Protein AF-A0A1H1CV21-F1 (afdb_monomer)

Mean predicted aligned error: 13.11 Å

Secondary structure (DSSP, 8-state):
-PPPHHHHHHHHHHHHHHTT---------HHHHHHHHHHHHHHT---HHHHHHHHHHHHHHT-HHHHHHHHS------PPPHHHHHHHHHHHHHHHTTSTT----PPP--

pLDDT: mean 86.11, std 10.33, range [47.72, 98.25]

Structure (mmCIF, N/CA/C/O backbone):
data_AF-A0A1H1CV21-F1
#
_entry.id   AF-A0A1H1CV21-F1
#
loop_
_atom_site.group_PDB
_atom_site.id
_atom_site.type_symbol
_atom_site.label_atom_id
_atom_site.label_alt_id
_atom_site.label_comp_id
_atom_site.label_asym_id
_atom_site.label_entity_id
_atom_site.label_seq_id
_atom_site.pdbx_PDB_ins_code
_atom_site.Cartn_x
_atom_site.Cartn_y
_atom_site.Cartn_z
_atom_site.occupancy
_atom_site.B_iso_or_equiv
_atom_site.auth_seq_id
_atom_site.auth_comp_id
_atom_site.auth_asym_id
_atom_site.auth_atom_id
_atom_site.pdbx_PDB_model_num
ATOM 1 N N . MET A 1 1 ? 40.244 -1.857 -24.258 1.00 58.47 1 MET A N 1
ATOM 2 C CA . MET A 1 1 ? 40.397 -1.235 -22.926 1.00 58.47 1 MET A CA 1
ATOM 3 C C . MET A 1 1 ? 39.060 -1.312 -22.210 1.00 58.47 1 MET A C 1
ATOM 5 O O . MET A 1 1 ? 38.046 -1.103 -22.866 1.00 58.47 1 MET A O 1
ATOM 9 N N . ALA A 1 2 ? 39.040 -1.682 -20.927 1.00 64.12 2 ALA A N 1
ATOM 10 C CA . ALA A 1 2 ? 37.808 -1.681 -20.139 1.00 64.12 2 ALA A CA 1
ATOM 11 C C . ALA A 1 2 ? 37.265 -0.249 -20.036 1.00 64.12 2 ALA A C 1
ATOM 13 O O . ALA A 1 2 ? 38.031 0.704 -19.919 1.00 64.12 2 ALA A O 1
ATOM 14 N N . MET A 1 3 ? 35.950 -0.103 -20.150 1.00 70.75 3 MET A N 1
ATOM 15 C CA . MET A 1 3 ? 35.293 1.197 -20.184 1.00 70.75 3 MET A CA 1
ATOM 16 C C . MET A 1 3 ? 35.423 1.916 -18.834 1.00 70.75 3 MET A C 1
ATOM 18 O O . MET A 1 3 ? 35.113 1.327 -17.792 1.00 70.75 3 MET A O 1
ATOM 22 N N . ASP A 1 4 ? 35.837 3.184 -18.862 1.00 85.81 4 ASP A N 1
ATOM 23 C CA . ASP A 1 4 ? 35.967 4.017 -17.665 1.00 85.81 4 ASP A CA 1
ATOM 24 C C . ASP A 1 4 ? 34.631 4.121 -16.900 1.00 85.81 4 ASP A C 1
ATOM 26 O O . ASP A 1 4 ? 33.544 4.116 -17.489 1.00 85.81 4 ASP A O 1
ATOM 30 N N . GLN A 1 5 ? 34.703 4.155 -15.568 1.00 78.62 5 GLN A N 1
ATOM 31 C CA . GLN A 1 5 ? 33.532 4.122 -14.686 1.00 78.62 5 GLN A CA 1
ATOM 32 C C . GLN A 1 5 ? 32.636 5.353 -14.900 1.00 78.62 5 GLN A C 1
ATOM 34 O O . GLN A 1 5 ? 31.414 5.211 -14.960 1.00 78.62 5 GLN A O 1
ATOM 39 N N . ALA A 1 6 ? 33.229 6.533 -15.117 1.00 83.62 6 ALA A N 1
ATOM 40 C CA . ALA A 1 6 ? 32.485 7.772 -15.345 1.00 83.62 6 ALA A CA 1
ATOM 41 C C . ALA A 1 6 ? 31.649 7.724 -16.636 1.00 83.62 6 ALA A C 1
ATOM 43 O O . ALA A 1 6 ? 30.522 8.225 -16.684 1.00 83.62 6 ALA A O 1
ATOM 44 N N . GLU A 1 7 ? 32.166 7.079 -17.683 1.00 84.00 7 GLU A N 1
ATOM 45 C CA . GLU A 1 7 ? 31.446 6.939 -18.947 1.00 84.00 7 GLU A CA 1
ATOM 46 C C . GLU A 1 7 ? 30.287 5.933 -18.859 1.00 84.00 7 GLU A C 1
ATOM 48 O O . GLU A 1 7 ? 29.229 6.143 -19.463 1.00 84.00 7 GLU A O 1
ATOM 53 N N . ARG A 1 8 ? 30.440 4.872 -18.056 1.00 81.62 8 ARG A N 1
ATOM 54 C CA . ARG A 1 8 ? 29.347 3.931 -17.760 1.00 81.62 8 ARG A CA 1
ATOM 55 C C . ARG A 1 8 ? 28.214 4.608 -16.990 1.00 81.62 8 ARG A C 1
ATOM 57 O O . ARG A 1 8 ? 27.051 4.450 -17.366 1.00 81.62 8 ARG A O 1
ATOM 64 N N . ASP A 1 9 ? 28.548 5.411 -15.985 1.00 82.88 9 ASP A N 1
ATOM 65 C CA . ASP A 1 9 ? 27.559 6.145 -15.192 1.00 82.88 9 ASP A CA 1
ATOM 66 C C . ASP A 1 9 ? 26.827 7.199 -16.035 1.00 82.88 9 ASP A C 1
ATOM 68 O O . ASP A 1 9 ? 25.600 7.309 -15.952 1.00 82.88 9 ASP A O 1
ATOM 72 N N . ARG A 1 10 ? 27.541 7.917 -16.916 1.00 83.44 10 ARG A N 1
ATOM 73 C CA . ARG A 1 10 ? 26.934 8.863 -17.869 1.00 83.44 10 ARG A CA 1
ATOM 74 C C . ARG A 1 10 ? 25.921 8.170 -18.780 1.00 83.44 10 ARG A C 1
ATOM 76 O O . ARG A 1 10 ? 24.774 8.604 -18.851 1.00 83.44 10 ARG A O 1
ATOM 83 N N . ARG A 1 11 ? 26.299 7.052 -19.410 1.00 84.69 11 ARG A N 1
ATOM 84 C CA . ARG A 1 11 ? 25.392 6.287 -20.287 1.00 84.69 11 ARG A CA 1
ATOM 85 C C . ARG A 1 11 ? 24.173 5.744 -19.547 1.00 84.69 11 ARG A C 1
ATOM 87 O O . ARG A 1 11 ? 23.091 5.685 -20.126 1.00 84.69 11 ARG A O 1
ATOM 94 N N . ARG A 1 12 ? 24.326 5.337 -18.282 1.00 82.38 12 ARG A N 1
ATOM 95 C CA . ARG A 1 12 ? 23.199 4.890 -17.450 1.00 82.38 12 ARG A CA 1
ATOM 96 C C . ARG A 1 12 ? 22.219 6.035 -17.185 1.00 82.38 12 ARG A C 1
ATOM 98 O O . ARG A 1 12 ? 21.023 5.850 -17.383 1.00 82.38 12 ARG A O 1
ATOM 105 N N . ARG A 1 13 ? 22.726 7.219 -16.819 1.00 80.62 13 ARG A N 1
ATOM 106 C CA . ARG A 1 13 ? 21.906 8.426 -16.609 1.00 80.62 13 ARG A CA 1
ATOM 107 C C . ARG A 1 13 ? 21.192 8.868 -17.885 1.00 80.62 13 ARG A C 1
ATOM 109 O O . ARG A 1 13 ? 20.004 9.150 -17.843 1.00 80.62 13 ARG A O 1
ATOM 116 N N . GLU A 1 14 ? 21.884 8.868 -19.023 1.00 84.62 14 GLU A N 1
ATOM 117 C CA . GLU A 1 14 ? 21.288 9.210 -20.323 1.00 84.62 14 GLU A CA 1
ATOM 118 C C . GLU A 1 14 ? 20.162 8.248 -20.723 1.00 84.62 14 GLU A C 1
ATOM 120 O O . GLU A 1 14 ? 19.162 8.674 -21.295 1.00 84.62 14 GLU A O 1
ATOM 125 N N . LYS A 1 15 ? 20.307 6.949 -20.434 1.00 83.00 15 LYS A N 1
ATOM 126 C CA . LYS A 1 15 ? 19.257 5.959 -20.703 1.00 83.00 15 LYS A CA 1
ATOM 127 C C . LYS A 1 15 ? 18.041 6.160 -19.804 1.00 83.00 15 LYS A C 1
ATOM 129 O O . LYS A 1 15 ? 16.942 6.236 -20.337 1.00 83.00 15 LYS A O 1
ATOM 134 N N . SER A 1 16 ? 18.247 6.301 -18.495 1.00 79.56 16 SER A N 1
ATOM 135 C CA . SER A 1 16 ? 17.172 6.547 -17.522 1.00 79.56 16 SER A CA 1
ATOM 136 C C . SER A 1 16 ? 16.407 7.841 -17.842 1.00 79.56 16 SER A C 1
ATOM 138 O O . SER A 1 16 ? 15.181 7.831 -17.909 1.00 79.56 16 SER A O 1
ATOM 140 N N . ALA A 1 17 ? 17.110 8.923 -18.200 1.00 81.31 17 ALA A N 1
ATOM 141 C CA . ALA A 1 17 ? 16.478 10.178 -18.610 1.00 81.31 17 ALA A CA 1
ATOM 142 C C . ALA A 1 17 ? 15.612 10.034 -19.877 1.00 81.31 17 ALA A C 1
ATOM 144 O O . ALA A 1 17 ? 14.546 10.638 -19.966 1.00 81.31 17 ALA A O 1
ATOM 145 N N . LYS A 1 18 ? 16.033 9.215 -20.855 1.00 87.44 18 LYS A N 1
ATOM 146 C CA . LYS A 1 18 ? 15.260 8.980 -22.090 1.00 87.44 18 LYS A CA 1
ATOM 147 C C . LYS A 1 18 ? 13.930 8.276 -21.842 1.00 87.44 18 LYS A C 1
ATOM 149 O O . LYS A 1 18 ? 12.970 8.556 -22.552 1.00 87.44 18 LYS A O 1
ATOM 154 N N . VAL A 1 19 ? 13.881 7.365 -20.872 1.00 87.31 19 VAL A N 1
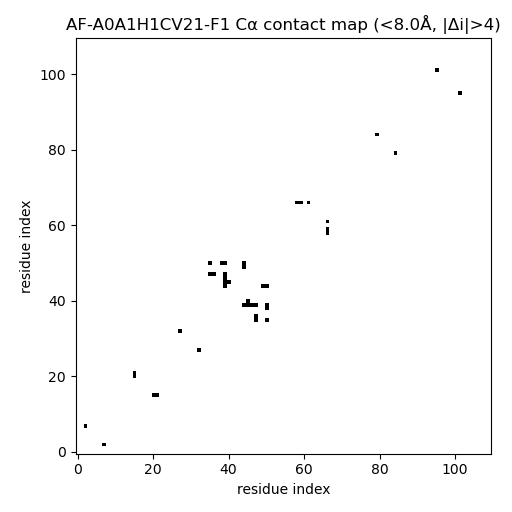ATOM 155 C CA . VAL A 1 19 ? 12.654 6.640 -20.507 1.00 87.31 19 VAL A CA 1
ATOM 156 C C . VAL A 1 19 ? 11.891 7.303 -19.358 1.00 87.31 19 VAL A C 1
ATOM 158 O O . VAL A 1 19 ? 10.898 6.745 -18.910 1.00 87.31 19 VAL A O 1
ATOM 161 N N . GLN A 1 20 ? 12.326 8.493 -18.916 1.00 86.12 20 GLN A N 1
ATOM 162 C CA . GLN A 1 20 ? 11.748 9.222 -17.777 1.00 86.12 20 GLN A CA 1
ATOM 163 C C . GLN A 1 20 ? 11.655 8.344 -16.520 1.00 86.12 20 GLN A C 1
ATOM 165 O O . GLN A 1 20 ? 10.689 8.397 -15.766 1.00 86.12 20 GLN A O 1
ATOM 170 N N . GLU A 1 21 ? 12.656 7.488 -16.329 1.00 83.50 21 GLU A N 1
ATOM 171 C CA . GLU A 1 21 ? 12.723 6.596 -15.182 1.00 83.50 21 GLU A CA 1
ATOM 172 C C . GLU A 1 21 ? 13.071 7.410 -13.937 1.00 83.50 21 GLU A C 1
ATOM 174 O O . GLU A 1 21 ? 14.116 8.063 -13.878 1.00 83.50 21 GLU A O 1
ATOM 179 N N . GLU A 1 22 ? 12.188 7.355 -12.944 1.00 83.69 22 GLU A N 1
ATOM 180 C CA . GLU A 1 22 ? 12.372 7.999 -11.650 1.00 83.69 22 GLU A CA 1
ATOM 181 C C . GLU A 1 22 ? 12.542 6.953 -10.543 1.00 83.69 22 GLU A C 1
ATOM 183 O O . GLU A 1 22 ? 11.812 5.963 -10.464 1.00 83.69 22 GLU A O 1
ATOM 188 N N . ASP A 1 23 ? 13.503 7.193 -9.649 1.00 83.06 23 ASP A N 1
ATOM 189 C CA . ASP A 1 23 ? 13.744 6.351 -8.476 1.00 83.06 23 ASP A CA 1
ATOM 190 C C . ASP A 1 23 ? 12.625 6.545 -7.433 1.00 83.06 23 ASP A C 1
ATOM 192 O O . ASP A 1 23 ? 12.633 7.517 -6.668 1.00 83.06 23 ASP A O 1
ATOM 196 N N . LEU A 1 24 ? 11.717 5.575 -7.298 1.00 84.94 24 LEU A N 1
ATOM 197 C CA . LEU A 1 24 ? 10.760 5.550 -6.188 1.00 84.94 24 LEU A CA 1
ATOM 198 C C . LEU A 1 24 ? 11.429 4.993 -4.915 1.00 84.94 24 LEU A C 1
ATOM 200 O O . LEU A 1 24 ? 11.524 3.783 -4.708 1.00 84.94 24 LEU A O 1
ATOM 204 N N . ARG A 1 25 ? 11.929 5.875 -4.039 1.00 87.12 25 ARG A N 1
ATOM 205 C CA . ARG A 1 25 ? 12.652 5.476 -2.814 1.00 87.12 25 ARG A CA 1
ATOM 206 C C . ARG A 1 25 ? 11.735 5.394 -1.601 1.00 87.12 25 ARG A C 1
ATOM 208 O O . ARG A 1 25 ? 11.278 6.415 -1.093 1.00 87.12 25 ARG A O 1
ATOM 215 N N . LEU A 1 26 ? 11.563 4.187 -1.065 1.00 87.00 26 LEU A N 1
ATOM 216 C CA . LEU A 1 26 ? 10.749 3.929 0.123 1.00 87.00 26 LEU A CA 1
ATOM 217 C C . LEU A 1 26 ? 11.589 3.316 1.254 1.00 87.00 26 LEU A C 1
ATOM 219 O O . LEU A 1 26 ? 12.158 2.237 1.111 1.00 87.00 26 LEU A O 1
ATOM 223 N N . LYS A 1 27 ? 11.645 3.988 2.411 1.00 93.12 27 LYS A N 1
ATOM 224 C CA . LYS A 1 27 ? 12.190 3.407 3.650 1.00 93.12 27 LYS A CA 1
ATOM 225 C C . LYS A 1 27 ? 11.053 2.754 4.430 1.00 93.12 27 LYS A C 1
ATOM 227 O O . LYS A 1 27 ? 10.102 3.436 4.801 1.00 93.12 27 LYS A O 1
ATOM 232 N N . VAL A 1 28 ? 11.167 1.459 4.712 1.00 93.44 28 VAL A N 1
ATOM 233 C CA . VAL A 1 28 ? 10.108 0.678 5.371 1.00 93.44 28 VAL A CA 1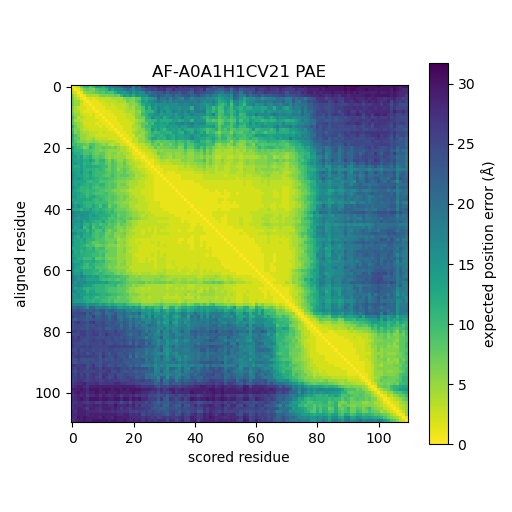
ATOM 234 C C . VAL A 1 28 ? 10.526 0.178 6.752 1.00 93.44 28 VAL A C 1
ATOM 236 O O . VAL A 1 28 ? 11.695 -0.122 6.994 1.00 93.44 28 VAL A O 1
ATOM 239 N N . ARG A 1 29 ? 9.553 0.072 7.666 1.00 96.38 29 ARG A N 1
ATOM 240 C CA . ARG A 1 29 ? 9.716 -0.631 8.950 1.00 96.38 29 ARG A CA 1
ATOM 241 C C . ARG A 1 29 ? 9.557 -2.149 8.753 1.00 96.38 29 ARG A C 1
ATOM 243 O O . ARG A 1 29 ? 8.958 -2.553 7.755 1.00 96.38 29 ARG A O 1
ATOM 250 N N . PRO A 1 30 ? 10.022 -2.992 9.699 1.00 96.75 30 PRO A N 1
ATOM 251 C CA . PRO A 1 30 ? 9.951 -4.450 9.563 1.00 96.75 30 PRO A CA 1
ATOM 252 C C . PRO A 1 30 ? 8.555 -4.991 9.231 1.00 96.75 30 PRO A C 1
ATOM 254 O O . PRO A 1 30 ? 8.441 -5.807 8.327 1.00 96.75 30 PRO A O 1
ATOM 2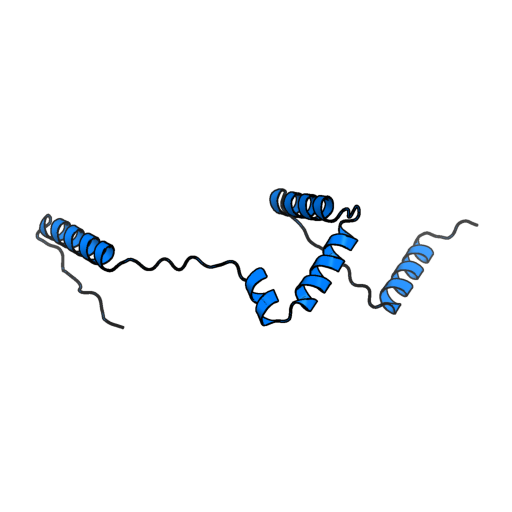57 N N . GLY A 1 31 ? 7.493 -4.480 9.869 1.00 96.31 31 GLY A N 1
ATOM 258 C CA . GLY A 1 31 ? 6.122 -4.939 9.600 1.00 96.31 31 GLY A CA 1
ATOM 259 C C . GLY A 1 31 ? 5.651 -4.668 8.167 1.00 96.31 31 GLY A C 1
ATOM 260 O O . GLY A 1 31 ? 5.083 -5.541 7.525 1.00 96.31 31 GLY A O 1
ATOM 261 N N . THR A 1 32 ? 5.960 -3.490 7.614 1.00 94.94 32 THR A N 1
ATOM 262 C CA . THR A 1 32 ? 5.650 -3.177 6.208 1.00 94.94 32 THR A CA 1
ATOM 263 C C . THR A 1 32 ? 6.460 -4.052 5.252 1.00 94.94 32 THR A C 1
ATOM 265 O O . THR A 1 32 ? 5.937 -4.492 4.233 1.00 94.94 32 THR A O 1
ATOM 268 N N . LYS A 1 33 ? 7.728 -4.334 5.584 1.00 95.94 33 LYS A N 1
ATOM 269 C CA . LYS A 1 33 ? 8.568 -5.239 4.790 1.00 95.94 33 LYS A CA 1
ATOM 270 C C . LYS A 1 33 ? 8.015 -6.664 4.797 1.00 95.94 33 LYS A C 1
ATOM 272 O O . LYS A 1 33 ? 7.998 -7.298 3.753 1.00 95.94 33 LYS A O 1
ATOM 277 N N . GLN A 1 34 ? 7.563 -7.150 5.948 1.00 97.81 34 GLN A N 1
ATOM 278 C CA . GLN A 1 34 ? 6.956 -8.470 6.067 1.00 97.81 34 GLN A CA 1
ATOM 279 C C . GLN A 1 34 ? 5.677 -8.575 5.230 1.00 97.81 34 GLN A C 1
ATOM 281 O O . GLN A 1 34 ? 5.564 -9.502 4.439 1.00 97.81 34 GLN A O 1
ATOM 286 N N . ALA A 1 35 ? 4.778 -7.590 5.318 1.00 96.88 35 ALA A N 1
ATOM 287 C CA . ALA A 1 35 ? 3.562 -7.573 4.506 1.00 96.88 35 ALA A CA 1
ATOM 288 C C . ALA A 1 35 ? 3.866 -7.614 2.995 1.00 96.88 35 ALA A C 1
ATOM 290 O O . ALA A 1 35 ? 3.186 -8.308 2.247 1.00 96.88 35 ALA A O 1
ATOM 291 N N . LEU A 1 36 ? 4.913 -6.910 2.542 1.00 96.56 36 LEU A N 1
ATOM 292 C CA . LEU A 1 36 ? 5.365 -6.987 1.149 1.00 96.56 36 LEU A CA 1
ATOM 293 C C . LEU A 1 36 ? 5.839 -8.400 0.772 1.00 96.56 36 LEU A C 1
ATOM 295 O O . LEU A 1 36 ? 5.493 -8.879 -0.301 1.00 96.56 36 LEU A O 1
ATOM 299 N N . LEU A 1 37 ? 6.608 -9.065 1.639 1.00 97.62 37 LEU A N 1
ATOM 300 C CA . LEU A 1 37 ? 7.097 -10.425 1.389 1.00 97.62 37 LEU A CA 1
ATOM 301 C C . LEU A 1 37 ? 5.960 -11.453 1.341 1.00 97.62 37 LEU A C 1
ATOM 303 O O . LEU A 1 37 ? 5.982 -12.330 0.488 1.00 97.62 37 LEU A O 1
ATOM 307 N N . GLU A 1 38 ? 4.956 -11.322 2.206 1.00 98.25 38 GLU A N 1
ATOM 308 C CA . GLU A 1 38 ? 3.777 -12.198 2.199 1.00 98.25 38 GLU A CA 1
ATOM 309 C C . GLU A 1 38 ? 2.961 -12.018 0.909 1.00 98.25 38 GLU A C 1
ATOM 311 O O . GLU A 1 38 ? 2.590 -12.993 0.262 1.00 98.25 38 GLU A O 1
ATOM 316 N N . LEU A 1 39 ? 2.751 -10.770 0.471 1.00 97.31 39 LEU A N 1
ATOM 317 C CA . LEU A 1 39 ? 2.094 -10.478 -0.809 1.00 97.31 39 LEU A CA 1
ATOM 318 C C . LEU A 1 39 ? 2.861 -11.069 -1.999 1.00 97.31 39 LEU A C 1
ATOM 320 O O . LEU A 1 39 ? 2.252 -11.609 -2.921 1.00 97.31 39 LEU A O 1
ATOM 324 N N . MET A 1 40 ? 4.190 -10.962 -1.973 1.00 98.00 40 MET A N 1
ATOM 325 C CA . MET A 1 40 ? 5.076 -11.554 -2.972 1.00 98.00 40 MET A CA 1
ATOM 326 C C . MET A 1 40 ? 4.956 -13.077 -3.003 1.00 98.00 40 MET A C 1
ATOM 328 O O . MET A 1 40 ? 4.796 -13.647 -4.078 1.00 98.00 40 MET A O 1
ATOM 332 N N . GLU A 1 41 ? 4.965 -13.726 -1.840 1.00 98.25 41 GLU A N 1
ATOM 333 C CA . GLU A 1 41 ? 4.796 -15.174 -1.718 1.00 98.25 41 GLU A CA 1
ATOM 334 C C . GLU A 1 41 ? 3.445 -15.632 -2.283 1.00 98.25 41 GLU A C 1
ATOM 336 O O . GLU A 1 41 ? 3.402 -16.554 -3.096 1.00 98.25 41 GLU A O 1
ATOM 341 N N . TRP A 1 42 ? 2.347 -14.953 -1.935 1.00 97.94 42 TRP A N 1
ATOM 342 C CA . TRP A 1 42 ? 1.013 -15.295 -2.448 1.00 97.94 42 TRP A CA 1
ATOM 343 C C . TRP A 1 42 ? 0.894 -15.131 -3.963 1.00 97.94 42 TRP A C 1
ATOM 345 O O . TRP A 1 42 ? 0.162 -15.881 -4.608 1.00 97.94 42 TRP A O 1
ATOM 355 N N . ALA A 1 43 ? 1.593 -14.148 -4.528 1.00 96.00 43 ALA A N 1
ATOM 356 C CA . ALA A 1 43 ? 1.581 -13.865 -5.957 1.00 96.00 43 ALA A CA 1
ATOM 357 C C . ALA A 1 43 ? 2.656 -14.636 -6.747 1.00 96.00 43 ALA A C 1
ATOM 359 O O . ALA A 1 43 ? 2.653 -14.572 -7.975 1.00 96.00 43 ALA A O 1
ATOM 360 N N . GLY A 1 44 ? 3.569 -15.346 -6.072 1.00 97.06 44 GLY A N 1
ATOM 361 C CA . GLY A 1 44 ? 4.718 -16.003 -6.702 1.00 97.06 44 GLY A CA 1
ATOM 362 C C . GLY A 1 44 ? 5.721 -15.026 -7.331 1.00 97.06 44 GLY A C 1
ATOM 363 O O . GLY A 1 44 ? 6.311 -15.345 -8.359 1.00 97.06 44 GLY A O 1
ATOM 364 N N . ILE A 1 45 ? 5.885 -13.832 -6.754 1.00 97.25 45 ILE A N 1
ATOM 365 C CA . ILE A 1 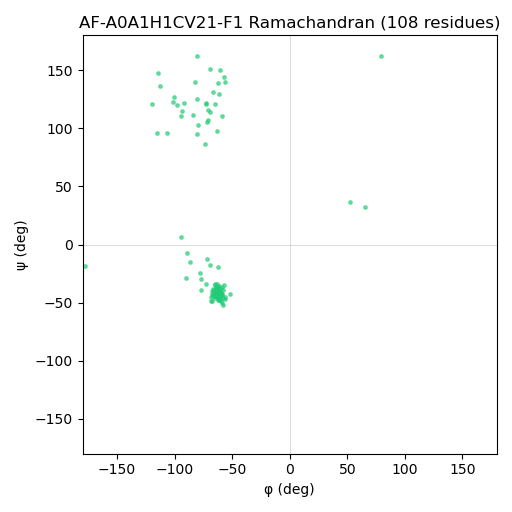45 ? 6.777 -12.778 -7.260 1.00 97.25 45 ILE A CA 1
ATOM 366 C C . ILE A 1 45 ? 8.078 -12.773 -6.456 1.00 97.25 45 ILE A C 1
ATOM 368 O O . ILE A 1 45 ? 8.055 -12.649 -5.234 1.00 97.25 45 ILE A O 1
ATOM 372 N N . GLU A 1 46 ? 9.223 -12.840 -7.133 1.00 95.56 46 GLU A N 1
ATOM 373 C CA . GLU A 1 46 ? 10.542 -12.848 -6.477 1.00 95.56 46 GLU A CA 1
ATOM 374 C C . GLU A 1 46 ? 11.113 -11.435 -6.278 1.00 95.56 46 GLU A C 1
ATOM 376 O O . GLU A 1 46 ? 11.826 -11.170 -5.306 1.00 95.56 46 GLU A O 1
ATOM 381 N N . GLU A 1 47 ? 10.751 -10.497 -7.157 1.00 95.75 47 GLU A N 1
ATOM 382 C CA . GLU A 1 47 ? 11.307 -9.146 -7.180 1.00 95.75 47 GLU A CA 1
ATOM 383 C C . GLU A 1 47 ? 10.370 -8.114 -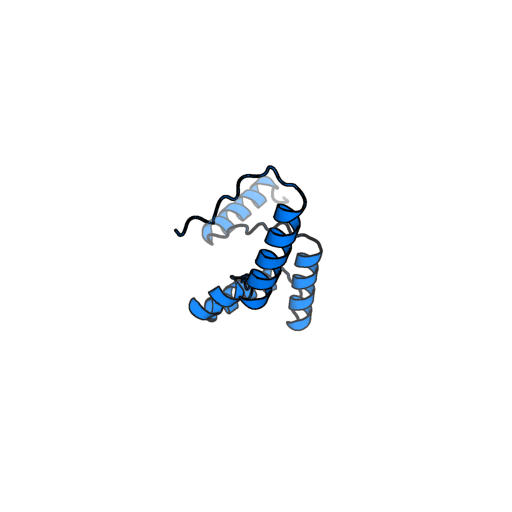6.536 1.00 95.75 47 GLU A C 1
ATOM 385 O O . GLU A 1 47 ? 9.243 -7.879 -6.975 1.00 95.75 47 GLU A O 1
ATOM 390 N N . GLN A 1 48 ? 10.865 -7.405 -5.515 1.00 93.06 48 GLN A N 1
ATOM 391 C CA . GLN A 1 48 ? 10.087 -6.371 -4.811 1.00 93.06 48 GLN A CA 1
ATOM 392 C C . GLN A 1 48 ? 9.630 -5.246 -5.747 1.00 93.06 48 GLN A C 1
ATOM 394 O O . GLN A 1 48 ? 8.516 -4.743 -5.612 1.00 93.06 48 GLN A O 1
ATOM 399 N N . GLY A 1 49 ? 10.483 -4.841 -6.695 1.00 92.00 49 GLY A N 1
ATOM 400 C CA . GLY A 1 49 ? 10.156 -3.791 -7.662 1.00 92.00 49 GLY A CA 1
ATOM 401 C C . GLY A 1 49 ? 8.996 -4.183 -8.579 1.00 92.00 49 GLY A C 1
ATOM 402 O O . GLY A 1 49 ? 8.127 -3.356 -8.859 1.00 92.00 49 GLY A O 1
ATOM 403 N N . GLU A 1 50 ? 8.939 -5.452 -8.982 1.00 93.56 50 GLU A N 1
ATOM 404 C CA . GLU A 1 50 ? 7.839 -6.000 -9.774 1.00 93.56 50 GLU A CA 1
ATOM 405 C C . GLU A 1 50 ? 6.546 -6.033 -8.960 1.00 93.56 50 GLU A C 1
ATOM 407 O O . GLU A 1 50 ? 5.534 -5.491 -9.406 1.00 93.56 50 GLU A O 1
ATOM 412 N N . ALA A 1 51 ? 6.594 -6.558 -7.730 1.00 96.12 51 ALA A N 1
ATOM 413 C CA . ALA A 1 51 ? 5.436 -6.583 -6.839 1.00 96.12 51 ALA A CA 1
ATOM 414 C C . ALA A 1 51 ? 4.865 -5.175 -6.611 1.00 96.12 51 ALA A C 1
ATOM 416 O O . ALA A 1 51 ? 3.662 -4.956 -6.756 1.00 96.12 51 ALA A O 1
ATOM 417 N N . MET A 1 52 ? 5.724 -4.191 -6.322 1.00 95.06 52 MET A N 1
ATOM 418 C CA . MET A 1 52 ? 5.313 -2.793 -6.149 1.00 95.06 52 MET A CA 1
ATOM 419 C C . MET A 1 52 ? 4.703 -2.206 -7.425 1.00 95.06 52 MET A C 1
ATOM 421 O O . MET A 1 52 ? 3.662 -1.551 -7.362 1.00 95.06 52 MET A O 1
ATOM 425 N N . THR A 1 53 ? 5.310 -2.470 -8.583 1.00 93.56 53 THR A N 1
ATOM 426 C CA . THR A 1 53 ? 4.798 -2.009 -9.879 1.00 93.56 53 THR A CA 1
ATOM 427 C C . THR A 1 53 ? 3.416 -2.593 -10.157 1.00 93.56 53 THR A C 1
ATOM 429 O O . THR A 1 53 ? 2.491 -1.846 -10.482 1.00 93.56 53 THR A O 1
ATOM 432 N N . LEU A 1 54 ? 3.236 -3.903 -9.977 1.00 96.44 54 LEU A N 1
ATOM 433 C CA . LEU A 1 54 ? 1.954 -4.577 -10.175 1.00 96.44 54 LEU A CA 1
ATOM 434 C C . LEU A 1 54 ? 0.889 -4.055 -9.212 1.00 96.44 54 LEU A C 1
ATOM 436 O O . LEU A 1 54 ? -0.222 -3.755 -9.643 1.00 96.44 54 LEU A O 1
ATOM 440 N N . MET A 1 55 ? 1.222 -3.860 -7.934 1.00 95.12 55 MET A N 1
ATOM 441 C CA . MET A 1 55 ? 0.288 -3.294 -6.957 1.00 95.12 55 MET A CA 1
ATOM 442 C C . MET A 1 55 ? -0.211 -1.906 -7.366 1.00 95.12 55 MET A C 1
ATOM 444 O O . MET A 1 55 ? -1.413 -1.659 -7.294 1.00 95.12 55 MET A O 1
ATOM 448 N N . ILE A 1 56 ? 0.669 -1.018 -7.844 1.00 95.00 56 ILE A N 1
ATOM 449 C CA . ILE A 1 56 ? 0.271 0.319 -8.315 1.00 95.00 56 ILE A CA 1
ATOM 450 C C . ILE A 1 56 ? -0.692 0.206 -9.505 1.00 95.00 56 ILE A C 1
ATOM 452 O O . ILE A 1 56 ? -1.746 0.845 -9.506 1.00 95.00 56 ILE A O 1
ATOM 456 N N . HIS A 1 57 ? -0.372 -0.634 -10.493 1.00 96.12 57 HIS A N 1
ATOM 457 C CA . HIS A 1 57 ? -1.205 -0.804 -11.686 1.00 96.12 57 HIS A CA 1
ATOM 458 C C . HIS A 1 57 ? -2.557 -1.452 -11.371 1.00 96.12 57 HIS A C 1
ATOM 460 O O . HIS A 1 57 ? -3.590 -0.978 -11.844 1.00 96.12 57 HIS A O 1
ATOM 466 N N . HIS A 1 58 ? -2.578 -2.502 -10.548 1.00 95.50 58 HIS A N 1
ATOM 467 C CA . HIS A 1 58 ? -3.814 -3.170 -10.154 1.00 95.50 58 HIS A CA 1
ATOM 468 C C . HIS A 1 58 ? -4.695 -2.260 -9.304 1.00 95.50 58 HIS A C 1
ATOM 470 O O . HIS A 1 58 ? -5.890 -2.159 -9.577 1.00 95.50 58 HIS A O 1
ATOM 476 N N . LEU A 1 59 ? -4.115 -1.542 -8.338 1.00 96.19 59 LEU A N 1
ATOM 477 C CA . LEU A 1 59 ? -4.845 -0.574 -7.525 1.00 96.19 59 LEU A CA 1
ATOM 478 C C . LEU A 1 59 ? -5.446 0.538 -8.393 1.00 96.19 59 LEU A C 1
ATOM 480 O O . LEU A 1 59 ? -6.623 0.854 -8.244 1.00 96.19 59 LEU A O 1
ATOM 484 N N . HIS A 1 60 ? -4.678 1.085 -9.340 1.00 96.19 60 HIS A N 1
ATOM 485 C CA . HIS A 1 60 ? -5.181 2.076 -10.292 1.00 96.19 60 HIS A CA 1
ATOM 486 C C . HIS A 1 60 ? -6.310 1.507 -11.173 1.00 96.19 60 HIS A C 1
ATOM 488 O O . HIS A 1 60 ? -7.331 2.163 -11.384 1.00 96.19 60 HIS A O 1
ATOM 494 N N . GLY A 1 61 ? -6.177 0.255 -11.625 1.00 96.81 61 GLY A N 1
ATOM 495 C CA . GLY A 1 61 ? -7.179 -0.450 -12.430 1.00 96.81 61 GLY A CA 1
ATOM 496 C C . GLY A 1 61 ? -8.527 -0.670 -11.729 1.00 96.81 61 GLY A C 1
ATOM 497 O O . GLY A 1 61 ? -9.544 -0.848 -12.399 1.00 96.81 61 GLY A O 1
ATOM 498 N N . LEU A 1 62 ? -8.584 -0.597 -10.394 1.00 95.81 62 LEU A N 1
ATOM 499 C CA . LEU A 1 62 ? -9.846 -0.660 -9.647 1.00 95.81 62 LEU A CA 1
ATOM 500 C C . LEU A 1 62 ? -10.728 0.584 -9.841 1.00 95.81 62 LEU A C 1
ATOM 502 O O . LEU A 1 62 ? -11.936 0.512 -9.571 1.00 95.81 62 LEU A O 1
ATOM 506 N N . GLY A 1 63 ? -10.150 1.690 -10.318 1.00 94.44 63 GLY A N 1
ATOM 507 C CA . GLY A 1 63 ? -10.790 2.996 -10.420 1.00 94.44 63 GLY A CA 1
ATOM 508 C C . GLY A 1 63 ? -10.826 3.747 -9.080 1.00 94.44 63 GLY A C 1
ATOM 509 O O . GLY A 1 63 ? -10.679 3.142 -8.013 1.00 94.44 63 GLY A O 1
ATOM 510 N N . PRO A 1 64 ? -11.055 5.072 -9.106 1.00 91.50 64 PRO A N 1
ATOM 511 C CA . PRO A 1 64 ? -10.841 5.949 -7.953 1.00 91.50 64 PRO A CA 1
ATOM 512 C C . PRO A 1 64 ? -11.688 5.571 -6.734 1.00 91.50 64 PRO A C 1
ATOM 514 O O . PRO A 1 64 ? -11.168 5.549 -5.625 1.00 91.50 64 PRO A O 1
ATOM 517 N N . GLY A 1 65 ? -12.963 5.209 -6.915 1.00 90.12 65 GLY A N 1
ATOM 518 C CA . GLY A 1 65 ? -13.848 4.881 -5.791 1.00 90.12 65 GLY A CA 1
ATOM 519 C C . GLY A 1 65 ? -13.344 3.703 -4.953 1.00 90.12 65 GLY A C 1
ATOM 520 O O . GLY A 1 65 ? -13.243 3.810 -3.736 1.00 90.12 65 GLY A O 1
ATOM 521 N N . ARG A 1 66 ? -12.967 2.599 -5.609 1.00 89.88 66 ARG A N 1
ATOM 522 C CA . ARG A 1 66 ? -12.480 1.386 -4.931 1.00 89.88 66 ARG A CA 1
ATOM 523 C C . ARG A 1 66 ? -11.038 1.529 -4.455 1.00 89.88 66 ARG A C 1
ATOM 525 O O . ARG A 1 66 ? -10.723 1.098 -3.350 1.00 89.88 66 ARG A O 1
ATOM 532 N N . ALA A 1 67 ? -10.181 2.163 -5.256 1.00 92.88 67 ALA A N 1
ATOM 533 C CA . ALA A 1 67 ? -8.794 2.416 -4.878 1.00 92.88 67 ALA A CA 1
ATOM 534 C C . ALA A 1 67 ? -8.703 3.275 -3.604 1.00 92.88 67 ALA A C 1
ATOM 536 O O . ALA A 1 67 ? -7.940 2.954 -2.693 1.00 92.88 67 ALA A O 1
ATOM 537 N N . LEU A 1 68 ? -9.530 4.322 -3.491 1.00 90.62 68 LEU A N 1
ATOM 538 C CA . LEU A 1 68 ? -9.548 5.197 -2.317 1.00 90.62 68 LEU A CA 1
ATOM 539 C C . LEU A 1 68 ? -9.998 4.481 -1.044 1.00 90.62 68 LEU A C 1
ATOM 541 O O . LEU A 1 68 ? -9.475 4.791 0.023 1.00 90.62 68 LEU A O 1
ATOM 545 N N . THR A 1 69 ? -10.912 3.512 -1.132 1.00 88.31 69 THR A N 1
ATOM 546 C CA . THR A 1 69 ? -11.308 2.700 0.030 1.00 88.31 69 THR A CA 1
ATOM 547 C C . THR A 1 69 ? -10.135 1.890 0.586 1.00 88.31 69 THR A C 1
ATOM 549 O O . THR A 1 69 ? -10.018 1.757 1.798 1.00 88.31 69 THR A O 1
ATOM 552 N N . LEU A 1 70 ? -9.244 1.386 -0.274 1.00 88.50 70 LEU A N 1
ATOM 553 C CA . LEU A 1 70 ? -8.064 0.621 0.152 1.00 88.50 70 LEU A CA 1
ATOM 554 C C . LEU A 1 70 ? -6.940 1.519 0.694 1.00 88.50 70 LEU A C 1
ATOM 556 O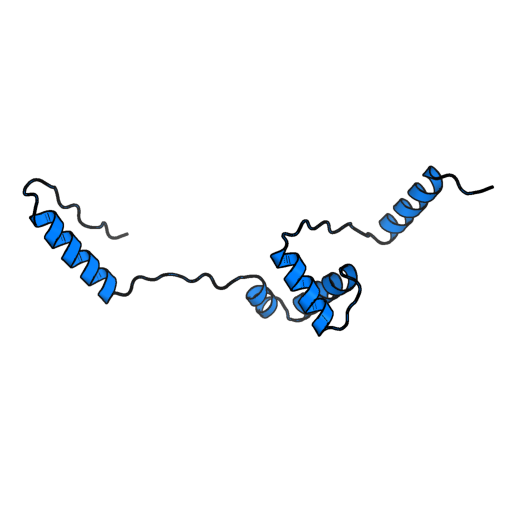 O . LEU A 1 70 ? -6.180 1.097 1.561 1.00 88.50 70 LEU A O 1
ATOM 560 N N . LEU A 1 71 ? -6.841 2.759 0.204 1.00 89.94 71 LEU A N 1
ATOM 561 C CA . LEU A 1 71 ? -5.847 3.742 0.655 1.00 89.94 71 LEU A CA 1
ATOM 562 C C . LEU A 1 71 ? -6.291 4.557 1.877 1.00 89.94 71 LEU A C 1
ATOM 564 O O . LEU A 1 71 ? -5.466 5.205 2.520 1.00 89.94 71 LEU A O 1
ATOM 568 N N . THR A 1 72 ? -7.581 4.530 2.204 1.00 85.25 72 THR A N 1
ATOM 569 C CA . THR A 1 72 ? -8.146 5.241 3.350 1.00 85.25 72 THR A CA 1
ATOM 570 C C . THR A 1 72 ? -8.476 4.220 4.433 1.00 85.25 72 THR A C 1
ATOM 572 O O . THR A 1 72 ? -9.548 3.617 4.376 1.00 85.25 72 THR A O 1
ATOM 575 N N . PRO A 1 73 ? -7.591 3.993 5.425 1.00 70.38 73 PRO A N 1
ATOM 576 C CA . PRO A 1 73 ? -7.908 3.078 6.512 1.00 70.38 73 PRO A CA 1
ATOM 577 C C . PRO A 1 73 ? -9.210 3.528 7.188 1.00 70.38 73 PRO A C 1
ATOM 579 O O . PRO A 1 73 ? -9.404 4.740 7.368 1.00 70.38 73 PRO A O 1
ATOM 582 N N . PRO A 1 74 ? -10.108 2.599 7.569 1.00 69.75 74 PRO A N 1
ATOM 583 C CA . PRO A 1 74 ? -11.327 2.961 8.268 1.00 69.75 74 PRO A CA 1
ATOM 584 C C . PRO A 1 74 ? -10.935 3.680 9.554 1.00 69.75 74 PRO A C 1
ATOM 586 O O . PRO A 1 74 ? -10.367 3.096 10.477 1.00 69.75 74 PRO A O 1
ATOM 589 N N . ARG A 1 75 ? -11.209 4.983 9.619 1.00 69.69 75 ARG A N 1
ATOM 590 C CA . ARG A 1 75 ? -11.119 5.698 10.885 1.00 69.69 75 ARG A CA 1
ATOM 591 C C . ARG A 1 75 ? -12.261 5.174 11.736 1.00 69.69 75 ARG A C 1
ATOM 593 O O . ARG A 1 75 ? -13.422 5.399 11.401 1.00 69.69 75 ARG A O 1
ATOM 600 N N . HIS A 1 76 ? -11.946 4.479 12.823 1.00 66.00 76 HIS A N 1
ATOM 601 C CA . HIS A 1 76 ? -12.941 4.209 13.850 1.00 66.00 76 HIS A CA 1
ATOM 602 C C . HIS A 1 76 ? -13.372 5.557 14.431 1.00 66.00 76 HIS A C 1
ATOM 604 O O . HIS A 1 76 ? -12.672 6.152 15.249 1.00 66.00 76 HIS A O 1
ATOM 610 N N . LYS A 1 77 ? -14.501 6.082 13.950 1.00 69.50 77 LYS A N 1
ATOM 611 C CA . LYS A 1 77 ? -15.150 7.224 14.578 1.00 69.50 77 LYS A CA 1
ATOM 612 C C . LYS A 1 77 ? -15.738 6.702 15.8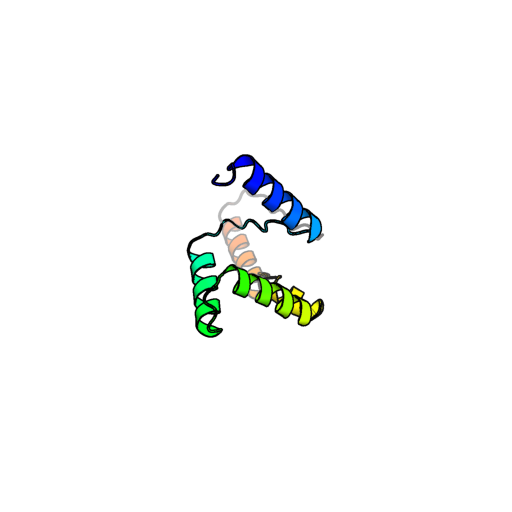84 1.00 69.50 77 LYS A C 1
ATOM 614 O O . LYS A 1 77 ? -16.677 5.913 15.867 1.00 69.50 77 LYS A O 1
ATOM 619 N N . TYR A 1 78 ? -15.131 7.074 17.005 1.00 74.56 78 TYR A N 1
ATOM 620 C CA . TYR A 1 78 ? -15.700 6.775 18.309 1.00 74.56 78 TYR A CA 1
ATOM 621 C C . TYR A 1 78 ? -16.802 7.796 18.590 1.00 74.56 78 TYR A C 1
ATOM 623 O O . TYR A 1 78 ? -16.523 8.954 18.895 1.00 74.56 78 TYR A O 1
ATOM 631 N N . GLU A 1 79 ? -18.053 7.376 18.435 1.00 81.62 79 GLU A N 1
ATOM 632 C CA . GLU A 1 79 ? -19.210 8.132 18.906 1.00 81.62 79 GLU A CA 1
ATOM 633 C C . GLU A 1 79 ? -19.636 7.555 20.258 1.00 81.62 79 GLU A C 1
ATOM 635 O O . GLU A 1 79 ? -19.937 6.366 20.376 1.00 81.62 79 GLU A O 1
ATOM 640 N N . VAL A 1 80 ? -19.624 8.391 21.300 1.00 83.38 80 VAL A N 1
ATOM 641 C CA . VAL A 1 80 ? -20.123 7.997 22.621 1.00 83.38 80 VAL A CA 1
ATOM 642 C C . VAL A 1 80 ? -21.620 7.735 22.492 1.00 83.38 80 VAL A C 1
ATOM 644 O O . VAL A 1 80 ? -22.379 8.629 22.120 1.00 83.38 80 VAL A O 1
ATOM 647 N N . SER A 1 81 ? -22.057 6.516 22.808 1.00 88.62 81 SER A N 1
ATOM 648 C CA . SER A 1 81 ? -23.488 6.202 22.822 1.00 88.62 81 SER A CA 1
ATOM 649 C C . SER A 1 81 ? -24.233 7.070 23.843 1.00 88.62 81 SER A C 1
ATOM 651 O O . SER A 1 81 ? -23.687 7.436 24.886 1.00 88.62 81 SER A O 1
ATOM 653 N N . GLN A 1 82 ? -25.507 7.368 23.578 1.00 90.19 82 GLN A N 1
ATOM 654 C CA . GLN A 1 82 ? -26.322 8.195 24.473 1.00 90.19 82 GLN A CA 1
ATOM 655 C C . GLN A 1 82 ? -26.395 7.619 25.898 1.00 90.19 82 GLN A C 1
ATOM 657 O O . GLN A 1 82 ? -26.397 8.375 26.867 1.00 90.19 82 GLN A O 1
ATOM 662 N N . SER A 1 83 ? -26.410 6.289 26.040 1.00 92.06 83 SER A N 1
ATOM 663 C CA . SER A 1 83 ? -26.402 5.620 27.344 1.00 92.06 83 SER A CA 1
ATOM 664 C C . SER A 1 83 ? -25.108 5.879 28.117 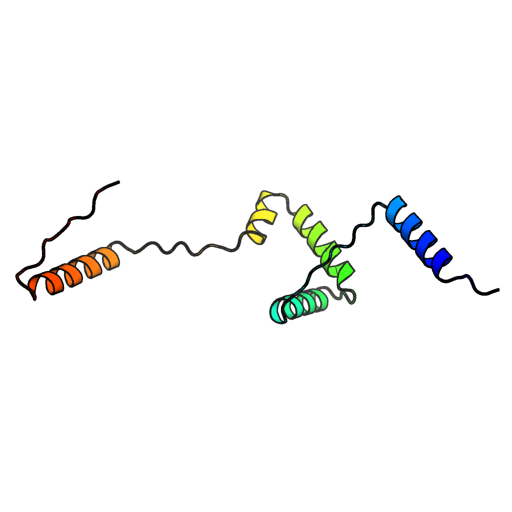1.00 92.06 83 SER A C 1
ATOM 666 O O . SER A 1 83 ? -25.170 6.222 29.295 1.00 92.06 83 SER A O 1
ATOM 668 N N . VAL A 1 84 ? -23.950 5.794 27.454 1.00 90.00 84 VAL A N 1
ATOM 669 C CA . VAL A 1 84 ? -22.643 6.086 28.064 1.00 90.00 84 VAL A CA 1
ATOM 670 C C . VAL A 1 84 ? -22.513 7.574 28.398 1.00 90.00 84 VAL A C 1
ATOM 672 O O . VAL A 1 84 ? -22.035 7.915 29.478 1.00 90.00 84 VAL A O 1
ATOM 675 N N . ALA A 1 85 ? -22.993 8.467 27.528 1.00 92.25 85 ALA A N 1
ATOM 676 C CA . ALA A 1 85 ? -23.013 9.906 27.796 1.00 92.25 85 ALA A CA 1
ATOM 677 C C . ALA A 1 85 ? -23.878 10.248 29.023 1.00 92.25 85 ALA A C 1
ATOM 679 O O . ALA A 1 85 ? -23.481 11.051 29.869 1.00 92.25 85 ALA A O 1
ATOM 680 N N . LEU A 1 86 ? -25.039 9.598 29.152 1.00 91.94 86 LEU A N 1
ATOM 681 C CA . LEU A 1 86 ? -25.935 9.769 30.292 1.00 91.94 86 LEU A CA 1
ATOM 682 C C . LEU A 1 86 ? -25.326 9.219 31.587 1.00 91.94 86 LEU A C 1
ATOM 684 O O . LEU A 1 86 ? -25.436 9.856 32.633 1.00 91.94 86 LEU A O 1
ATOM 688 N N . GLU A 1 87 ? -24.683 8.050 31.534 1.00 94.25 87 GLU A N 1
ATOM 689 C CA . GLU A 1 87 ? -24.006 7.470 32.697 1.00 94.25 87 GLU A CA 1
ATOM 690 C C . GLU A 1 87 ? -22.849 8.360 33.169 1.00 94.25 87 GLU A C 1
ATOM 692 O O . GLU A 1 87 ? -22.738 8.637 34.366 1.00 94.25 87 GLU A O 1
ATOM 697 N N . PHE A 1 88 ? -22.037 8.856 32.231 1.00 92.00 88 PHE A N 1
ATOM 698 C CA . PHE A 1 88 ? -20.966 9.806 32.513 1.00 92.00 88 PHE A CA 1
ATOM 699 C C . PHE A 1 88 ? -21.516 11.068 33.184 1.00 92.00 88 PHE A C 1
ATOM 701 O O . PHE A 1 88 ? -21.087 11.404 34.283 1.00 92.00 88 PHE A O 1
ATOM 708 N N . SER A 1 89 ? -22.543 11.693 32.597 1.00 88.94 89 SER A N 1
ATOM 709 C CA . SER A 1 89 ? -23.184 12.890 33.155 1.00 88.94 89 SER A CA 1
ATOM 710 C C . SER A 1 89 ? -23.702 12.672 34.583 1.00 88.94 89 SER A C 1
ATOM 712 O O . SER A 1 89 ? -23.441 13.489 35.465 1.00 88.94 89 SER A O 1
ATOM 714 N N . ARG A 1 90 ? -24.371 11.543 34.856 1.00 91.50 90 ARG A N 1
ATOM 715 C CA . ARG A 1 90 ? -24.875 11.210 36.202 1.00 91.50 90 ARG A CA 1
ATOM 716 C C . ARG A 1 90 ? -23.752 11.064 37.226 1.00 91.50 90 ARG A C 1
ATOM 718 O O . ARG A 1 90 ? -23.865 11.603 38.323 1.00 91.50 90 ARG A O 1
ATOM 725 N N . LYS A 1 91 ? -22.679 10.343 36.882 1.00 90.81 91 LYS A N 1
ATOM 726 C C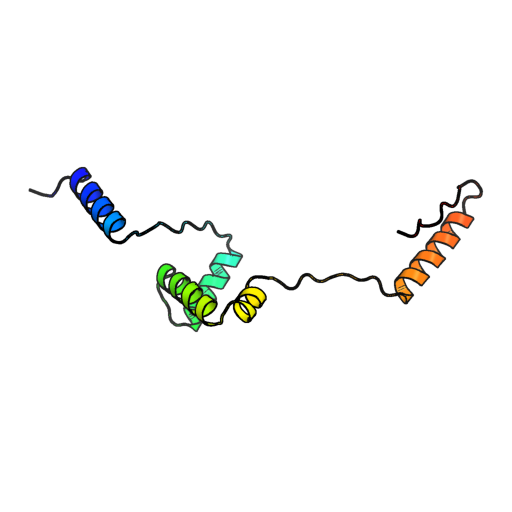A . LYS A 1 91 ? -21.525 10.169 37.780 1.00 90.81 91 LYS A CA 1
ATOM 727 C C . LYS A 1 91 ? -20.801 11.490 38.025 1.00 90.81 91 LYS A C 1
ATOM 729 O O . LYS A 1 91 ? -20.454 11.766 39.168 1.00 90.81 91 LYS A O 1
ATOM 734 N N . SER A 1 92 ? -20.633 12.317 36.993 1.00 85.69 92 SER A N 1
ATOM 735 C CA . SER A 1 92 ? -20.066 13.661 37.135 1.00 85.69 92 SER A CA 1
ATOM 736 C C . SER A 1 92 ? -20.884 14.516 38.101 1.00 85.69 92 SER A C 1
ATOM 738 O O . SER A 1 92 ? -20.311 15.110 39.005 1.00 85.69 92 SER A O 1
ATOM 740 N N . MET A 1 93 ? -22.216 14.511 37.984 1.00 85.00 93 MET A N 1
ATOM 741 C CA . MET A 1 93 ? -23.089 15.246 38.908 1.00 85.00 93 MET A CA 1
ATOM 742 C C . MET A 1 93 ? -22.967 14.758 40.354 1.00 85.00 93 MET A C 1
ATOM 744 O O . MET A 1 93 ? -22.932 15.575 41.267 1.00 85.00 93 MET A O 1
ATOM 748 N N . LEU A 1 94 ? -22.875 13.443 40.579 1.00 86.19 94 LEU A N 1
ATOM 749 C CA . LEU A 1 94 ? -22.668 12.899 41.926 1.00 86.19 94 LEU A CA 1
ATOM 750 C C . LEU A 1 94 ? -21.334 13.343 42.532 1.00 86.19 94 LEU A C 1
ATOM 752 O O . LEU A 1 94 ? -21.298 13.625 43.723 1.00 86.19 94 LEU A O 1
ATOM 756 N N . MET A 1 95 ? -20.269 13.417 41.729 1.00 82.62 95 MET A N 1
ATOM 757 C CA . MET A 1 95 ? -18.958 13.891 42.187 1.00 82.62 95 MET A CA 1
ATOM 758 C C . MET A 1 95 ? -18.973 15.383 42.524 1.00 82.62 95 MET A C 1
ATOM 760 O O . MET A 1 95 ? -18.502 15.761 43.587 1.00 82.62 95 MET A O 1
ATOM 764 N N . VAL A 1 96 ? -19.579 16.218 41.676 1.00 80.62 96 VAL A N 1
ATOM 765 C CA . VAL A 1 96 ? -19.703 17.666 41.930 1.00 80.62 96 VAL A CA 1
ATOM 766 C C . VAL A 1 96 ? -20.460 17.949 43.232 1.00 80.62 96 VAL A C 1
ATOM 768 O O . VAL A 1 96 ? -20.116 18.861 43.970 1.00 80.62 96 VAL A O 1
ATOM 771 N N . LEU A 1 97 ? -21.471 17.140 43.560 1.00 76.44 97 LEU A N 1
ATOM 772 C CA . LEU A 1 97 ? -22.238 17.294 44.799 1.00 76.44 97 LEU A CA 1
ATOM 773 C C . LEU A 1 97 ? -21.465 16.891 46.070 1.00 76.44 97 LEU A C 1
ATOM 775 O O . LEU A 1 97 ? -21.943 17.186 47.166 1.00 76.44 97 LEU A O 1
ATOM 779 N N . GLN A 1 98 ? -20.313 16.215 45.960 1.00 81.19 98 GLN A N 1
ATOM 780 C CA . GLN A 1 98 ? -19.495 15.849 47.125 1.00 81.19 98 GLN A CA 1
ATOM 781 C C . GLN A 1 98 ? -18.674 17.025 47.676 1.00 81.19 98 GLN A C 1
ATOM 783 O O . GLN A 1 98 ? -18.383 17.029 48.872 1.00 81.19 98 GLN A O 1
ATOM 788 N N . GLU A 1 99 ? -18.357 18.032 46.857 1.00 74.25 99 GLU A N 1
ATOM 789 C CA . GLU A 1 99 ? -17.627 19.237 47.269 1.00 74.25 99 GLU A CA 1
ATOM 790 C C . GLU A 1 99 ? -18.524 20.483 47.122 1.00 74.25 99 GLU A C 1
ATOM 792 O O . GLU A 1 99 ? -18.653 21.047 46.034 1.00 74.25 99 GLU A O 1
ATOM 797 N N . PRO A 1 100 ? -19.196 20.931 48.203 1.00 63.66 100 PRO A N 1
ATOM 798 C CA . PRO A 1 100 ? -20.089 22.084 48.157 1.00 63.66 100 PRO A CA 1
ATOM 799 C C . PRO A 1 100 ? -19.271 23.382 48.068 1.00 63.66 100 PRO A C 1
ATOM 801 O O . PRO A 1 100 ? -18.948 24.004 49.078 1.00 63.66 100 PRO A O 1
ATOM 804 N N . GLY A 1 101 ? -18.919 23.777 46.847 1.00 69.12 101 GLY A N 1
ATOM 805 C CA . GLY A 1 101 ? -18.165 25.001 46.565 1.00 69.12 101 GLY A CA 1
ATOM 806 C C . GLY A 1 101 ? -17.916 25.274 45.080 1.00 69.12 101 GLY A C 1
ATOM 807 O O . GLY A 1 101 ? -17.654 26.421 44.725 1.00 69.12 101 GLY A O 1
ATOM 808 N N . ASP A 1 102 ? -18.045 24.259 44.222 1.00 70.56 102 ASP A N 1
ATOM 809 C CA . ASP A 1 102 ? -17.765 24.383 42.791 1.00 70.56 102 ASP A CA 1
ATOM 810 C C . ASP A 1 102 ? -18.927 24.982 41.981 1.00 70.56 102 ASP A C 1
ATOM 812 O O . ASP A 1 102 ? -20.105 24.663 42.172 1.00 70.56 102 ASP A O 1
ATOM 816 N N . GLU A 1 103 ? -18.579 25.841 41.022 1.00 74.88 103 GLU A N 1
ATOM 817 C CA . GLU A 1 103 ? -19.506 26.410 40.044 1.00 74.88 103 GLU A CA 1
ATOM 818 C C . GLU A 1 103 ? -19.767 25.409 38.905 1.00 74.88 103 GLU A C 1
ATOM 820 O O . GLU A 1 103 ? -18.848 24.938 38.232 1.00 74.88 103 GLU A O 1
ATOM 825 N N . ILE A 1 104 ? -21.040 25.088 38.655 1.00 73.50 104 ILE A N 1
ATOM 826 C CA . ILE A 1 104 ? -21.440 24.201 37.556 1.00 73.50 104 ILE A CA 1
ATOM 827 C C . ILE A 1 104 ? -21.552 25.016 36.270 1.00 73.50 104 ILE A C 1
ATOM 829 O O . ILE A 1 104 ? -22.493 25.791 36.101 1.00 73.50 104 ILE A O 1
ATOM 833 N N . ILE A 1 105 ? -20.642 24.781 35.325 1.00 76.25 105 ILE A N 1
ATOM 834 C CA . ILE A 1 105 ? -20.707 25.374 33.985 1.00 76.25 105 ILE A CA 1
ATOM 835 C C . ILE A 1 105 ? -21.405 24.382 33.040 1.00 76.25 105 ILE A C 1
ATOM 837 O O . ILE A 1 105 ? -20.839 23.324 32.742 1.00 76.25 105 ILE A O 1
ATOM 841 N N . PRO A 1 106 ? -22.630 24.670 32.560 1.00 71.31 106 PRO A N 1
ATOM 842 C CA . PRO A 1 106 ? -23.317 23.788 31.627 1.00 71.31 106 PRO A CA 1
ATOM 843 C C . PRO A 1 106 ? -22.622 23.789 30.255 1.00 71.31 106 PRO A C 1
ATOM 845 O O . PRO A 1 106 ? -22.030 24.796 29.856 1.00 71.31 106 PRO A O 1
ATOM 848 N N . PRO A 1 107 ? -22.706 22.680 29.497 1.00 72.88 107 PRO A N 1
ATOM 849 C CA . PRO A 1 107 ? -22.138 22.625 28.159 1.00 72.88 107 PRO A CA 1
ATOM 850 C C . PRO A 1 107 ? -22.813 23.659 27.250 1.00 72.88 107 PRO A C 1
ATOM 852 O O . PRO A 1 107 ? -24.038 23.712 27.148 1.00 72.88 107 PRO A O 1
ATOM 855 N N . VAL A 1 108 ? -22.002 24.468 26.568 1.00 77.25 108 VAL A N 1
ATOM 856 C CA . VAL A 1 108 ? -22.479 25.424 25.565 1.00 77.25 108 VAL A CA 1
ATOM 857 C C . VAL A 1 108 ? -22.894 24.637 24.323 1.00 77.25 108 VAL A C 1
ATOM 859 O O . VAL A 1 108 ? -22.087 23.900 23.757 1.00 77.25 108 VAL A O 1
ATOM 862 N N . HIS A 1 109 ? -24.153 24.760 23.907 1.00 61.25 109 HIS A N 1
ATOM 863 C CA . HIS A 1 109 ? -24.599 24.214 22.627 1.00 61.25 109 HIS A CA 1
ATOM 864 C C . HIS A 1 109 ? -23.989 25.050 21.489 1.00 61.25 109 HIS A C 1
ATOM 866 O O . HIS A 1 109 ? -24.272 26.244 21.392 1.00 61.25 109 HIS A O 1
ATOM 872 N N . LEU A 1 110 ? -23.133 24.425 20.673 1.00 47.72 110 LEU A N 1
ATOM 873 C CA . LEU A 1 110 ? -22.635 24.939 19.390 1.00 47.72 110 LEU A CA 1
ATOM 874 C C . LEU A 1 110 ? -23.384 24.266 18.240 1.00 47.72 110 LEU A C 1
ATOM 876 O O . LEU A 1 110 ? -23.610 23.036 18.344 1.00 47.72 110 LEU A O 1
#

Sequence (110 aa):
MAMDQAERDRRRREKSAKVQEEDLRLKVRPGTKQALLELMEWAGIEEQGEAMTLMIHHLHGLGPGRALTLLTPPRHKYEVSQSVALEFSRKSMLMVLQEPGDEIIPPVHL

Nearest PDB structures (foldseek):
  5zkt-assembly1_A  TM=7.960E-01  e=1.119E+00  Oryza sativa Japonica Group
  7vp4-assembly1_B  TM=7.730E-01  e=9.741E-01  Arabidopsis thaliana
  7vp2-assembly1_B  TM=7.764E-01  e=1.119E+00  Arabidopsis thaliana
  7vp5-assembly1_B  TM=7.914E-01  e=1.944E+00  Arabidopsis thaliana
  7vp4-assembly3_J  TM=7.762E-01  e=2.392E+00  Arabidopsis thaliana

Foldseek 3Di:
DPDDPVVVVVVVVVVCVVVVNDDPDDDDDPVVVVVLVVQCVVVVHDDSVVSVVVCVVVLVVVPDVNSVPVVDPPDPPDDQDPVNVVVVVVVVVVVVVVDPPDDDDDDDDD

Radius of gyration: 29.0 Å; Cα contacts (8 Å, |Δi|>4): 21; chains: 1; bounding box: 67×42×71 Å

Solvent-accessible surface area (backbone atoms only — not comparable to full-atom values): 7074 Å² total; per-residue (Å²): 130,85,78,57,69,70,61,53,53,48,54,51,51,56,51,35,60,75,70,67,64,72,88,85,84,81,90,74,55,70,69,61,50,48,54,52,50,53,53,20,60,76,70,72,46,90,48,69,68,56,49,52,51,51,50,55,52,53,43,58,71,59,36,68,77,58,33,47,58,73,74,46,75,84,75,82,78,84,73,80,49,70,68,57,51,49,52,50,52,53,54,51,52,58,55,56,69,72,50,94,80,75,84,87,79,77,86,80,88,127